Protein AF-A0A838SKT9-F1 (afdb_monomer_lite)

Radius of gyration: 14.14 Å; chains: 1; bounding box: 31×26×41 Å

Foldseek 3Di:
DDDPVQAVVLVLDDDPVLLVCLLVLAADEEAGRVVVVPFPDPASYAYDDDPVSVVVVVVSCVVCVPRSSVVSNVRSCPPPDCVVVVVVVCVVVVD

pLDDT: mean 95.66, std 5.03, range [64.88, 98.81]

Secondary structure (DSSP, 8-state):
---HHHHTTT-----HHHHHHHHTT--EEEE-SSGGGTS--SSSEEEESSHHHHHHHHHHHHHTHHHHHHHHHHHHHHHT-HHHHHHHHHHHHT-

Sequence (95 aa):
MARDQYVRPRTGWFSDRSACYLAAGRPVITQETGFSDHLATGTGLFGWATKEDVLDAVDEVASDYAKHARGARDVAEEYFAADKVVRSLMDRAGL

Structure (mmCIF, N/CA/C/O backbone):
data_AF-A0A838SKT9-F1
#
_entry.id   AF-A0A838SKT9-F1
#
loop_
_atom_site.group_PDB
_atom_site.id
_atom_site.type_symbol
_atom_site.label_atom_id
_atom_site.label_alt_id
_atom_site.label_comp_id
_atom_site.label_asym_id
_atom_site.label_entity_id
_atom_site.label_seq_id
_atom_site.pdbx_PDB_ins_code
_atom_site.Cartn_x
_atom_site.Cartn_y
_atom_site.Cartn_z
_atom_site.occupancy
_atom_site.B_iso_or_equiv
_atom_site.auth_seq_id
_atom_site.auth_comp_id
_atom_site.auth_asym_id
_atom_site.auth_atom_id
_atom_site.pdbx_PDB_model_num
ATOM 1 N N . MET A 1 1 ? 9.929 1.747 10.251 1.00 64.88 1 MET A N 1
ATOM 2 C CA . MET A 1 1 ? 10.208 3.131 9.823 1.00 64.88 1 MET A CA 1
ATOM 3 C C . MET A 1 1 ? 11.167 3.098 8.657 1.00 64.88 1 MET A C 1
ATOM 5 O O . MET A 1 1 ? 12.099 2.294 8.675 1.00 64.88 1 MET A O 1
ATOM 9 N N . ALA A 1 2 ? 10.899 3.915 7.643 1.00 79.12 2 ALA A N 1
ATOM 10 C CA . ALA A 1 2 ? 11.833 4.114 6.546 1.00 79.12 2 ALA A CA 1
ATOM 11 C C . ALA A 1 2 ? 13.005 4.979 7.040 1.00 79.12 2 ALA A C 1
ATOM 13 O O . ALA A 1 2 ? 12.886 5.707 8.025 1.00 79.12 2 ALA A O 1
ATOM 14 N N . ARG A 1 3 ? 14.164 4.876 6.386 1.00 81.12 3 ARG A N 1
ATOM 15 C CA . ARG A 1 3 ? 15.296 5.761 6.693 1.00 81.12 3 ARG A CA 1
ATOM 16 C C . ARG A 1 3 ? 14.986 7.183 6.217 1.00 81.12 3 ARG A C 1
ATOM 18 O O . ARG A 1 3 ? 14.340 7.350 5.188 1.00 81.12 3 ARG A O 1
ATOM 25 N N . ASP A 1 4 ? 15.504 8.190 6.920 1.00 82.69 4 ASP A N 1
ATOM 26 C CA . ASP A 1 4 ? 15.298 9.617 6.597 1.00 82.69 4 ASP A CA 1
ATOM 27 C C . ASP A 1 4 ? 15.678 9.953 5.142 1.00 82.69 4 ASP A C 1
ATOM 29 O O . ASP A 1 4 ? 14.980 10.714 4.475 1.00 82.69 4 ASP A O 1
ATOM 33 N N . GLN A 1 5 ? 16.696 9.261 4.611 1.00 87.62 5 GLN A N 1
ATOM 34 C CA . GLN A 1 5 ? 17.133 9.331 3.211 1.00 87.62 5 GLN A CA 1
ATOM 35 C C . GLN A 1 5 ? 16.058 8.955 2.177 1.00 87.62 5 GLN A C 1
ATOM 37 O O . GLN A 1 5 ? 16.261 9.191 0.995 1.00 87.62 5 GLN A O 1
ATOM 42 N N . TYR A 1 6 ? 14.953 8.332 2.587 1.00 86.94 6 TYR A N 1
ATOM 43 C CA . TYR A 1 6 ? 13.823 8.004 1.716 1.00 86.94 6 TYR A CA 1
ATOM 44 C C . TYR A 1 6 ? 12.617 8.903 1.974 1.00 86.94 6 TYR A C 1
ATOM 46 O O . TYR A 1 6 ? 11.877 9.210 1.041 1.00 86.94 6 TYR A O 1
ATOM 54 N N . VAL A 1 7 ? 12.437 9.313 3.235 1.00 84.19 7 VAL A N 1
ATOM 55 C CA . VAL A 1 7 ? 11.286 10.088 3.714 1.00 84.19 7 VAL A CA 1
ATOM 56 C C . VAL A 1 7 ? 11.384 11.537 3.249 1.00 84.19 7 VAL A C 1
ATOM 58 O O . VAL A 1 7 ? 10.504 12.005 2.534 1.00 84.19 7 VAL A O 1
ATOM 61 N N . ARG A 1 8 ? 12.474 12.244 3.588 1.00 85.62 8 ARG A N 1
ATOM 62 C CA . ARG A 1 8 ? 12.647 13.658 3.210 1.00 85.62 8 ARG A CA 1
ATOM 63 C C . ARG A 1 8 ? 12.648 13.890 1.696 1.00 85.62 8 ARG A C 1
ATOM 65 O O . ARG A 1 8 ? 11.936 14.789 1.258 1.00 85.62 8 ARG A O 1
ATOM 72 N N . PRO A 1 9 ? 13.402 13.120 0.886 1.00 91.25 9 PRO A N 1
ATOM 73 C CA . PRO A 1 9 ? 13.407 13.312 -0.563 1.00 91.25 9 PRO A CA 1
ATOM 74 C C . PRO A 1 9 ? 12.224 12.657 -1.285 1.00 91.25 9 PRO A C 1
ATOM 76 O O . PRO A 1 9 ? 12.167 12.745 -2.505 1.00 91.25 9 PRO A O 1
ATOM 79 N N . ARG A 1 10 ? 11.307 11.988 -0.571 1.00 92.81 10 ARG A N 1
ATOM 80 C CA . ARG A 1 10 ? 10.133 11.320 -1.152 1.00 92.81 10 ARG A CA 1
ATOM 81 C C . ARG A 1 10 ? 10.459 10.391 -2.336 1.00 92.81 10 ARG A C 1
ATOM 83 O O . ARG A 1 10 ? 9.844 10.446 -3.392 1.00 92.81 10 ARG A O 1
ATOM 90 N N . THR A 1 11 ? 11.440 9.512 -2.149 1.00 90.88 11 THR A N 1
ATOM 91 C CA . THR A 1 11 ? 11.968 8.610 -3.203 1.00 90.88 11 THR A CA 1
ATOM 92 C C . THR A 1 11 ? 11.003 7.537 -3.729 1.00 90.88 11 THR A C 1
ATOM 94 O O . THR A 1 11 ? 11.382 6.761 -4.600 1.00 90.88 11 THR A O 1
ATOM 97 N N . GLY A 1 12 ? 9.809 7.410 -3.159 1.00 92.94 12 GLY A N 1
ATOM 98 C CA . GLY A 1 12 ? 8.877 6.317 -3.428 1.00 92.94 12 GLY A CA 1
ATOM 99 C C . GLY A 1 12 ? 9.313 4.971 -2.849 1.00 92.94 12 GLY A C 1
ATOM 100 O O . GLY A 1 12 ? 8.748 3.942 -3.211 1.00 92.94 12 GLY A O 1
ATOM 101 N N . TRP A 1 13 ? 10.327 4.940 -1.972 1.00 93.31 13 TRP A N 1
ATOM 102 C CA . TRP A 1 13 ? 10.862 3.687 -1.437 1.00 93.31 13 TRP A CA 1
ATOM 103 C C . TRP A 1 13 ? 9.769 2.849 -0.770 1.00 93.31 13 TRP A C 1
ATOM 105 O O . TRP A 1 13 ? 9.107 3.309 0.164 1.00 93.31 13 TRP A O 1
ATOM 115 N N . PHE A 1 14 ? 9.654 1.595 -1.198 1.00 93.50 14 PHE A N 1
ATOM 116 C CA . PHE A 1 14 ? 8.689 0.633 -0.688 1.00 93.50 14 PHE A CA 1
ATOM 117 C C . PHE A 1 14 ? 9.383 -0.692 -0.371 1.00 93.50 14 PHE A C 1
ATOM 119 O O . PHE A 1 14 ? 10.274 -1.130 -1.099 1.00 93.50 14 PHE A O 1
ATOM 126 N N . SER A 1 15 ? 9.019 -1.321 0.747 1.00 93.62 15 SER A N 1
ATOM 127 C CA . SER A 1 15 ? 9.726 -2.511 1.227 1.00 93.62 15 SER A CA 1
ATOM 128 C C . SER A 1 15 ? 9.131 -3.804 0.672 1.00 93.62 15 SER A C 1
ATOM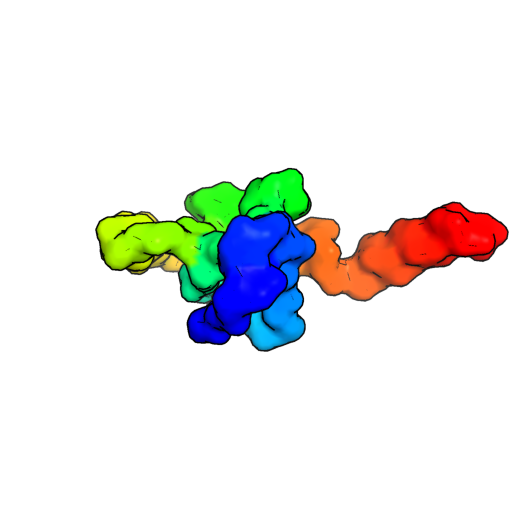 130 O O . SER A 1 15 ? 7.911 -3.949 0.613 1.00 93.62 15 SER A O 1
ATOM 132 N N . ASP A 1 16 ? 9.988 -4.783 0.381 1.00 94.06 16 ASP A N 1
ATOM 133 C CA . ASP A 1 16 ? 9.568 -6.136 -0.010 1.00 94.06 16 ASP A CA 1
ATOM 134 C C . ASP A 1 16 ? 8.654 -6.791 1.044 1.00 94.06 16 ASP A C 1
ATOM 136 O O . ASP A 1 16 ? 7.640 -7.403 0.722 1.00 94.06 16 ASP A O 1
ATOM 140 N N . ARG A 1 17 ? 8.924 -6.552 2.337 1.00 96.06 17 ARG A N 1
ATOM 141 C CA . ARG A 1 17 ? 8.056 -7.019 3.430 1.00 96.06 17 ARG A CA 1
ATOM 142 C C . ARG A 1 17 ? 6.640 -6.447 3.326 1.00 96.06 17 ARG A C 1
ATOM 144 O O . ARG A 1 17 ? 5.679 -7.163 3.594 1.00 96.06 17 ARG A O 1
ATOM 151 N N . SER A 1 18 ? 6.514 -5.167 2.978 1.00 97.00 18 SER A N 1
ATOM 152 C CA . SER A 1 18 ? 5.212 -4.527 2.781 1.00 97.00 18 SER A CA 1
ATOM 153 C C . SER A 1 18 ? 4.473 -5.186 1.617 1.00 97.00 18 SER A C 1
ATOM 155 O O . SER A 1 18 ? 3.318 -5.560 1.783 1.00 97.00 18 SER A O 1
ATOM 157 N N . ALA A 1 19 ? 5.153 -5.412 0.488 1.00 96.94 19 ALA A N 1
ATOM 158 C CA . ALA A 1 19 ? 4.577 -6.109 -0.662 1.00 96.94 19 ALA A CA 1
ATOM 159 C C . ALA A 1 19 ? 4.132 -7.543 -0.310 1.00 96.94 19 ALA A C 1
ATOM 161 O O . ALA A 1 19 ? 3.013 -7.937 -0.629 1.00 96.94 19 ALA A O 1
ATOM 162 N N . CYS A 1 20 ? 4.946 -8.295 0.437 1.00 97.88 20 CYS A N 1
ATOM 163 C CA . CYS A 1 20 ? 4.596 -9.638 0.906 1.00 97.88 20 CYS A CA 1
ATOM 164 C C . CYS A 1 20 ? 3.355 -9.651 1.814 1.00 97.88 20 CYS A C 1
ATOM 166 O O . CYS A 1 20 ? 2.524 -10.552 1.714 1.00 97.88 20 CYS A O 1
ATOM 168 N N . TYR A 1 21 ? 3.206 -8.667 2.706 1.00 98.31 21 TYR A N 1
ATOM 169 C CA . TYR A 1 21 ? 2.008 -8.572 3.544 1.00 98.31 21 TYR A CA 1
ATOM 170 C C . TYR A 1 21 ? 0.762 -8.211 2.744 1.00 98.31 21 TYR A C 1
ATOM 172 O O . TYR A 1 21 ? -0.275 -8.841 2.956 1.00 98.31 21 TYR A O 1
ATOM 180 N N . LEU A 1 22 ? 0.880 -7.285 1.794 1.00 98.56 22 LEU A N 1
ATOM 181 C CA . LEU A 1 22 ? -0.202 -6.962 0.870 1.00 98.56 22 LEU A CA 1
ATOM 182 C C . LEU A 1 22 ? -0.652 -8.210 0.093 1.00 98.56 22 LEU A C 1
ATOM 184 O O . LEU A 1 22 ? -1.836 -8.539 0.093 1.00 98.56 22 LEU A O 1
ATOM 188 N N . ALA A 1 23 ? 0.292 -8.988 -0.448 1.00 98.19 23 ALA A N 1
ATOM 189 C CA . ALA A 1 23 ? 0.003 -10.237 -1.160 1.00 98.19 23 ALA A CA 1
ATOM 190 C C . ALA A 1 23 ? -0.677 -11.297 -0.273 1.00 98.19 23 ALA A C 1
ATOM 192 O O . ALA A 1 23 ? -1.509 -12.074 -0.740 1.00 98.19 23 ALA A O 1
ATOM 193 N N . ALA A 1 24 ? -0.372 -11.304 1.027 1.00 98.38 24 ALA A N 1
ATOM 194 C CA . ALA A 1 24 ? -1.042 -12.146 2.016 1.00 98.38 24 ALA A CA 1
ATOM 195 C C . ALA A 1 24 ? -2.428 -11.614 2.446 1.00 98.38 24 ALA A C 1
ATOM 197 O O . ALA A 1 24 ? -3.024 -12.163 3.373 1.00 98.38 24 ALA A O 1
ATOM 198 N N . GLY A 1 25 ? -2.935 -10.546 1.818 1.00 98.38 25 GLY A N 1
ATOM 199 C CA . GLY A 1 25 ? -4.204 -9.904 2.164 1.00 98.38 25 GLY A CA 1
ATOM 200 C C . GLY A 1 25 ? -4.166 -9.178 3.508 1.00 98.38 25 GLY A C 1
ATOM 201 O O . GLY A 1 25 ? -5.196 -9.026 4.159 1.00 98.38 25 GLY A O 1
ATOM 202 N N . ARG A 1 26 ? -2.981 -8.770 3.976 1.00 98.56 26 ARG A N 1
ATOM 203 C CA . ARG A 1 26 ? -2.820 -8.054 5.245 1.00 98.56 26 ARG A CA 1
ATOM 204 C C . ARG A 1 26 ? -2.666 -6.559 4.964 1.00 98.56 26 ARG A C 1
ATOM 206 O O . ARG A 1 26 ? -1.686 -6.189 4.316 1.00 98.56 26 ARG A O 1
ATOM 213 N N . PRO A 1 27 ? -3.570 -5.702 5.475 1.00 98.62 27 PRO A N 1
ATOM 214 C CA . PRO A 1 27 ? -3.439 -4.261 5.320 1.00 98.62 27 PRO A CA 1
ATOM 215 C C . PRO A 1 27 ? -2.104 -3.742 5.863 1.00 98.62 27 PRO A C 1
ATOM 217 O O . PRO A 1 27 ? -1.629 -4.205 6.905 1.00 98.62 27 PRO A O 1
ATOM 220 N N . VAL A 1 28 ? -1.504 -2.778 5.167 1.00 98.50 28 VAL A N 1
ATOM 221 C CA . VAL A 1 28 ? -0.214 -2.182 5.532 1.00 98.50 28 VAL A CA 1
ATOM 222 C C . VAL A 1 28 ? -0.380 -0.692 5.799 1.00 98.50 28 VAL A C 1
ATOM 224 O O . VAL A 1 28 ? -0.859 0.054 4.953 1.00 98.50 28 VAL A O 1
ATOM 227 N N . ILE A 1 29 ? 0.093 -0.260 6.966 1.00 98.12 29 ILE A N 1
ATOM 228 C CA . ILE A 1 29 ? 0.222 1.148 7.347 1.00 98.12 29 ILE A CA 1
ATOM 229 C C . ILE A 1 29 ? 1.720 1.424 7.471 1.00 98.12 29 ILE A C 1
ATOM 231 O O . ILE A 1 29 ? 2.400 0.851 8.327 1.00 98.12 29 ILE A O 1
ATOM 235 N N . THR A 1 30 ? 2.277 2.240 6.578 1.00 96.94 30 THR A N 1
ATOM 236 C CA . THR A 1 30 ? 3.725 2.474 6.505 1.00 96.94 30 THR A CA 1
ATOM 237 C C . THR A 1 30 ? 4.048 3.942 6.289 1.00 96.94 30 THR A C 1
ATOM 239 O O . THR A 1 30 ? 3.237 4.707 5.784 1.00 96.94 30 THR A O 1
ATOM 242 N N . GLN A 1 31 ? 5.247 4.338 6.711 1.00 96.12 31 GLN A N 1
ATOM 243 C CA . GLN A 1 31 ? 5.684 5.724 6.636 1.00 96.12 31 GLN A CA 1
ATOM 244 C C . GLN A 1 31 ? 5.686 6.196 5.189 1.00 96.12 31 GLN A C 1
ATOM 246 O O . GLN A 1 31 ? 6.221 5.495 4.329 1.00 96.12 31 GLN A O 1
ATOM 251 N N . GLU A 1 32 ? 5.120 7.373 4.953 1.00 95.56 32 GLU A N 1
ATOM 252 C CA . GLU A 1 32 ? 5.075 7.992 3.641 1.00 95.56 32 GLU A CA 1
ATOM 253 C C . GLU A 1 32 ? 6.490 8.338 3.164 1.00 95.56 32 GLU A C 1
ATOM 255 O O . GLU A 1 32 ? 7.291 8.958 3.869 1.00 95.56 32 GLU A O 1
ATOM 260 N N . THR A 1 33 ? 6.793 7.911 1.946 1.00 95.94 33 THR A N 1
A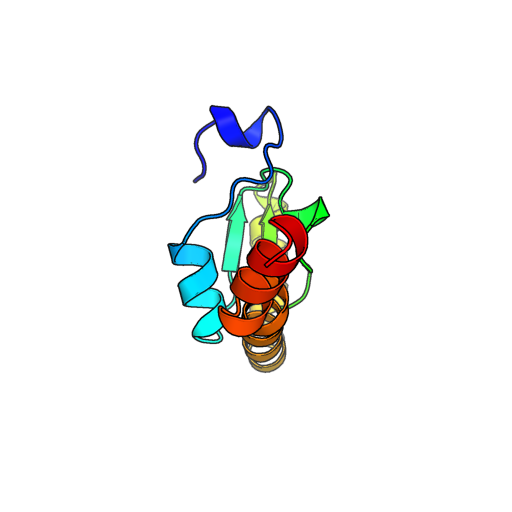TOM 261 C CA . THR A 1 33 ? 8.080 8.111 1.271 1.00 95.94 33 THR A CA 1
ATOM 262 C C . THR A 1 33 ? 7.890 8.599 -0.160 1.00 95.94 33 THR A C 1
ATOM 264 O O . THR A 1 33 ? 8.860 8.600 -0.899 1.00 95.94 33 THR A O 1
ATOM 267 N N . GLY A 1 34 ? 6.688 8.997 -0.575 1.00 95.50 34 GLY A N 1
ATOM 268 C CA . GLY A 1 34 ? 6.310 9.265 -1.966 1.00 95.50 34 GLY A CA 1
ATOM 269 C C . GLY A 1 34 ? 5.736 8.052 -2.703 1.00 95.50 34 GLY A C 1
ATOM 270 O O . GLY A 1 34 ? 5.522 8.119 -3.906 1.00 95.50 34 GLY A O 1
ATOM 271 N N . PHE A 1 35 ? 5.502 6.920 -2.029 1.00 96.19 35 PHE A N 1
ATOM 272 C CA . PHE A 1 35 ? 4.998 5.718 -2.708 1.00 96.19 35 PHE A CA 1
ATOM 273 C C . PHE A 1 35 ? 3.527 5.865 -3.120 1.00 96.19 35 PHE A C 1
ATOM 275 O O . PHE A 1 35 ? 3.088 5.218 -4.070 1.00 96.19 35 PHE A O 1
ATOM 282 N N . SER A 1 36 ? 2.767 6.711 -2.419 1.00 96.19 36 SER A N 1
ATOM 283 C CA . SER A 1 36 ? 1.356 6.988 -2.709 1.00 96.19 36 SER A CA 1
ATOM 284 C C . SER A 1 36 ? 1.137 7.692 -4.049 1.00 96.19 36 SER A C 1
ATOM 286 O O . SER A 1 36 ? 0.039 7.629 -4.591 1.00 96.19 36 SER A O 1
ATOM 288 N N . ASP A 1 37 ? 2.188 8.278 -4.629 1.00 95.81 37 ASP A N 1
ATOM 289 C CA . ASP A 1 37 ? 2.156 8.878 -5.967 1.00 95.81 37 ASP A CA 1
ATOM 290 C C . ASP A 1 37 ? 2.133 7.804 -7.084 1.00 95.81 37 ASP A C 1
ATOM 292 O O . ASP A 1 37 ? 1.858 8.107 -8.247 1.00 95.81 37 ASP A O 1
ATOM 296 N N . HIS A 1 38 ? 2.414 6.538 -6.745 1.00 94.94 38 HIS A N 1
ATOM 297 C CA . HIS A 1 38 ? 2.524 5.421 -7.693 1.00 94.94 38 HIS A CA 1
ATOM 298 C C . HIS A 1 38 ? 1.644 4.213 -7.352 1.00 94.94 38 HIS A C 1
ATOM 300 O O . HIS A 1 38 ? 1.289 3.450 -8.249 1.00 94.94 38 HIS A O 1
ATOM 306 N N . LEU A 1 39 ? 1.315 4.017 -6.074 1.00 96.56 39 LEU A N 1
ATOM 307 C CA . LEU A 1 39 ? 0.520 2.893 -5.585 1.00 96.56 39 LEU A CA 1
ATOM 308 C C . LEU A 1 39 ? -0.862 3.370 -5.146 1.00 96.56 39 LEU A C 1
ATOM 310 O O . LEU A 1 39 ? -0.989 4.418 -4.514 1.00 96.56 39 LEU A O 1
ATOM 314 N N . ALA A 1 40 ? -1.892 2.562 -5.400 1.00 97.19 40 ALA A N 1
ATOM 315 C CA . ALA A 1 40 ? -3.215 2.827 -4.852 1.00 97.19 40 ALA A CA 1
ATOM 316 C C . ALA A 1 40 ? -3.183 2.767 -3.313 1.00 97.19 40 ALA A C 1
ATOM 318 O O . ALA A 1 40 ? -2.697 1.803 -2.716 1.00 97.19 40 ALA A O 1
ATOM 319 N N . THR A 1 41 ? -3.707 3.812 -2.671 1.00 97.38 41 THR A N 1
ATOM 320 C CA . THR A 1 41 ? -3.794 3.939 -1.210 1.00 97.38 41 THR A CA 1
ATOM 321 C C . THR A 1 41 ? -5.234 4.191 -0.763 1.00 97.38 41 THR A C 1
ATOM 323 O O . THR A 1 41 ? -6.137 4.359 -1.581 1.00 97.38 41 THR A O 1
ATOM 326 N N . GLY A 1 42 ? -5.480 4.148 0.547 1.00 96.94 42 GLY A N 1
ATOM 327 C CA . GLY A 1 42 ? -6.800 4.381 1.144 1.00 96.94 42 GLY A CA 1
ATOM 328 C C . GLY A 1 42 ? -7.666 3.125 1.253 1.00 96.94 42 GLY A C 1
ATOM 329 O O . GLY A 1 42 ? -8.650 3.115 1.983 1.00 96.94 42 GLY A O 1
ATOM 330 N N . THR A 1 43 ? -7.303 2.025 0.584 1.00 98.12 43 THR A N 1
ATOM 331 C CA . THR A 1 43 ? -7.911 0.708 0.826 1.00 98.12 43 THR A CA 1
ATOM 332 C C . THR A 1 43 ? -6.843 -0.381 0.878 1.00 98.12 43 THR A C 1
ATOM 334 O O . THR A 1 43 ? -6.372 -0.855 -0.146 1.00 98.12 43 THR A O 1
ATOM 337 N N . GLY A 1 44 ? -6.451 -0.788 2.090 1.00 98.00 44 GLY A N 1
ATOM 338 C CA . GLY A 1 44 ? -5.503 -1.891 2.307 1.00 98.00 44 GLY A CA 1
ATOM 339 C C . GLY A 1 44 ? -4.034 -1.459 2.339 1.00 98.00 44 GLY A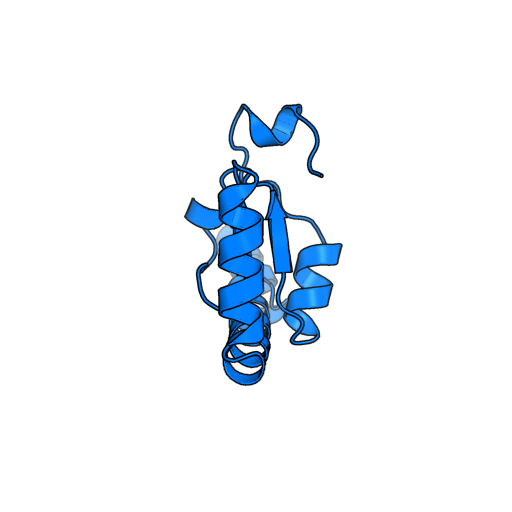 C 1
ATOM 340 O O . GLY A 1 44 ? -3.214 -2.140 2.948 1.00 98.00 44 GLY A O 1
ATOM 341 N N . LEU A 1 45 ? -3.710 -0.288 1.789 1.00 98.62 45 LEU A N 1
ATOM 342 C CA . LEU A 1 45 ? -2.415 0.373 1.934 1.00 98.62 45 LEU A CA 1
ATOM 343 C C . LEU A 1 45 ? -2.611 1.832 2.365 1.00 98.62 45 LEU A C 1
ATOM 345 O O . LEU A 1 45 ? -3.362 2.571 1.729 1.00 98.62 45 LEU A O 1
ATOM 349 N N . PHE A 1 46 ? -1.909 2.248 3.417 1.00 98.38 46 PHE A N 1
ATOM 350 C CA . PHE A 1 46 ? -1.974 3.601 3.967 1.00 98.38 46 PHE A CA 1
ATOM 351 C C . PHE A 1 46 ? -0.572 4.159 4.219 1.00 98.38 46 PHE A C 1
ATOM 353 O O . PHE A 1 46 ? 0.289 3.485 4.799 1.00 98.38 46 PHE A O 1
ATOM 360 N N . GLY A 1 47 ? -0.359 5.395 3.772 1.00 97.19 47 GLY A N 1
ATOM 361 C CA . GLY A 1 47 ? 0.813 6.206 4.086 1.00 97.19 47 GLY A CA 1
ATOM 362 C C . GLY A 1 47 ? 0.558 7.077 5.310 1.00 97.19 47 GLY A C 1
ATOM 363 O O . GLY A 1 47 ? -0.554 7.561 5.487 1.00 97.19 47 GLY A O 1
ATOM 364 N N . TRP A 1 48 ? 1.578 7.290 6.142 1.00 97.19 48 TRP A N 1
ATOM 365 C CA . TRP A 1 48 ? 1.507 8.245 7.253 1.00 97.19 48 TRP A CA 1
ATOM 366 C C . TRP A 1 48 ? 2.708 9.190 7.280 1.00 97.19 48 TRP A C 1
ATOM 368 O O . TRP A 1 48 ? 3.849 8.784 7.038 1.00 97.19 48 TRP A O 1
ATOM 378 N N . ALA A 1 49 ? 2.452 10.447 7.627 1.00 94.88 49 ALA A N 1
ATOM 379 C CA . ALA A 1 49 ? 3.446 11.476 7.917 1.00 94.88 49 ALA A CA 1
ATOM 380 C C . ALA A 1 49 ? 3.341 11.973 9.369 1.00 94.88 49 ALA A C 1
ATOM 382 O O . ALA A 1 49 ? 4.342 12.402 9.950 1.00 94.88 49 ALA A O 1
ATOM 383 N N . THR A 1 50 ? 2.153 11.877 9.962 1.00 96.06 50 THR A N 1
ATOM 384 C CA . THR A 1 50 ? 1.850 12.279 11.337 1.00 96.06 50 THR A CA 1
ATOM 385 C C . THR A 1 50 ? 1.443 11.077 12.191 1.00 96.06 50 THR A C 1
ATOM 387 O O . THR A 1 50 ? 1.361 9.946 11.708 1.00 96.06 50 THR A O 1
ATOM 390 N N . LYS A 1 51 ? 1.246 11.294 13.496 1.00 95.31 51 LYS A N 1
ATOM 391 C CA . LYS A 1 51 ? 0.730 10.237 14.380 1.00 95.31 51 LYS A CA 1
ATOM 392 C C . LYS A 1 51 ? -0.769 10.052 14.181 1.00 95.31 51 LYS A C 1
ATOM 394 O O . LYS A 1 51 ? -1.253 8.931 14.282 1.00 95.31 51 LYS A O 1
ATOM 399 N N . GLU A 1 52 ? -1.464 11.143 13.902 1.00 97.81 52 GLU A N 1
ATOM 400 C CA . GLU A 1 52 ? -2.893 11.209 13.637 1.00 97.81 52 GLU A CA 1
ATOM 401 C C . GLU A 1 52 ? -3.242 10.332 12.427 1.00 97.81 52 GLU A C 1
ATOM 403 O O . GLU A 1 52 ? -4.100 9.467 12.549 1.00 97.81 52 GLU A O 1
ATOM 408 N N . ASP A 1 53 ? -2.453 10.403 11.347 1.00 97.75 53 ASP A N 1
ATOM 409 C CA . ASP A 1 53 ? -2.624 9.540 10.166 1.00 97.75 53 ASP A CA 1
ATOM 410 C C . ASP A 1 53 ? -2.598 8.040 10.518 1.00 97.75 53 ASP A C 1
ATOM 412 O O . ASP A 1 53 ? -3.284 7.227 9.901 1.00 97.75 53 ASP A O 1
ATOM 416 N N . VAL A 1 54 ? -1.776 7.645 11.501 1.00 97.44 54 VAL A N 1
ATOM 417 C CA . VAL A 1 54 ? -1.685 6.244 11.939 1.00 97.44 54 VAL A CA 1
ATOM 418 C C . VAL A 1 54 ? -2.950 5.833 12.679 1.00 97.44 54 VAL A C 1
ATOM 420 O O . VAL A 1 54 ? -3.421 4.718 12.471 1.00 97.44 54 VAL A O 1
ATOM 423 N N . LEU A 1 55 ? -3.480 6.702 13.543 1.00 98.12 55 LEU A N 1
ATOM 424 C CA . LEU A 1 55 ? -4.710 6.431 14.286 1.00 98.12 55 LEU A CA 1
ATOM 425 C C . LEU A 1 55 ? -5.893 6.305 13.323 1.00 98.12 55 LEU A C 1
ATOM 427 O O . LEU A 1 55 ? -6.574 5.284 13.342 1.00 98.12 55 LEU A O 1
ATOM 431 N N . ASP A 1 56 ? -6.037 7.262 12.407 1.00 98.31 56 ASP A N 1
ATOM 432 C CA . ASP A 1 56 ? -7.100 7.262 11.401 1.00 98.31 56 ASP A CA 1
ATOM 433 C C . ASP A 1 56 ? -7.033 6.012 10.509 1.00 98.31 56 ASP A C 1
ATOM 435 O O . ASP A 1 56 ? -8.044 5.357 10.254 1.00 98.31 56 ASP A O 1
ATOM 439 N N . ALA A 1 57 ? -5.830 5.621 10.072 1.00 98.25 57 ALA A N 1
ATOM 440 C CA . ALA A 1 57 ? -5.647 4.419 9.263 1.00 98.25 57 ALA A CA 1
ATOM 441 C C . ALA A 1 57 ? -5.949 3.126 10.040 1.00 98.25 57 ALA A C 1
ATOM 443 O O . ALA A 1 57 ? -6.467 2.169 9.461 1.00 98.25 57 ALA A O 1
ATOM 444 N N . VAL A 1 58 ? -5.623 3.068 11.336 1.00 98.38 58 VAL A N 1
ATOM 445 C CA . VAL A 1 58 ? -5.966 1.920 12.189 1.00 98.38 58 VAL A CA 1
ATOM 446 C C . VAL A 1 58 ? -7.480 1.811 12.351 1.00 98.38 58 VAL A C 1
ATOM 448 O O . VAL A 1 58 ? -8.011 0.710 12.198 1.00 98.38 58 VAL A O 1
ATOM 451 N N . ASP A 1 59 ? -8.163 2.926 12.604 1.00 98.44 59 ASP A N 1
ATOM 452 C CA . ASP A 1 59 ? -9.616 2.960 12.780 1.00 98.44 59 ASP A CA 1
ATOM 453 C C . ASP A 1 59 ? -10.354 2.590 11.483 1.00 98.44 59 ASP A C 1
ATOM 455 O O . ASP A 1 59 ? -11.251 1.745 11.511 1.00 98.44 59 ASP A O 1
ATOM 459 N N . GLU A 1 60 ? -9.929 3.118 10.328 1.00 98.50 60 GLU A N 1
ATOM 460 C CA . GLU A 1 60 ? -10.487 2.749 9.016 1.00 98.50 60 GLU A CA 1
ATOM 461 C C . GLU A 1 60 ? -10.307 1.244 8.750 1.00 98.50 60 GLU A C 1
ATOM 463 O O . GLU A 1 60 ? -11.277 0.543 8.453 1.00 98.50 60 GLU A O 1
ATOM 468 N N . VAL A 1 61 ? -9.096 0.705 8.959 1.00 98.44 61 VAL A N 1
ATOM 469 C CA . VAL A 1 61 ? -8.825 -0.734 8.793 1.00 98.44 61 VAL A CA 1
ATOM 470 C C . VAL A 1 61 ? -9.663 -1.588 9.744 1.00 98.44 61 VAL A C 1
ATOM 472 O O . VAL A 1 61 ? -10.125 -2.659 9.348 1.00 98.44 61 VAL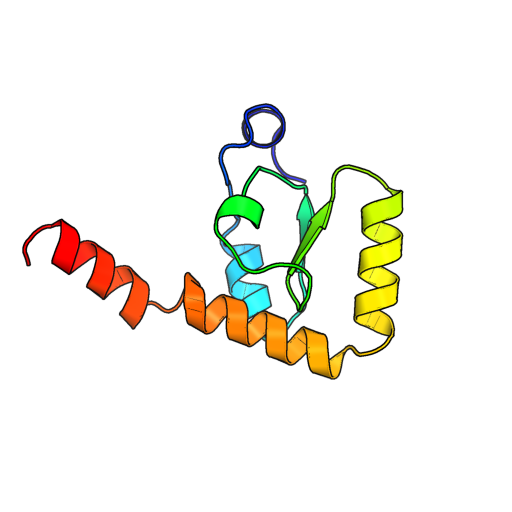 A O 1
ATOM 475 N N . ALA A 1 62 ? -9.855 -1.147 10.986 1.00 98.31 62 ALA A N 1
ATOM 476 C CA . ALA A 1 62 ? -10.655 -1.868 11.968 1.00 98.31 62 ALA A CA 1
ATOM 477 C C . ALA A 1 62 ? -12.157 -1.834 11.642 1.00 98.31 62 ALA A C 1
ATOM 479 O O . ALA A 1 62 ? -12.853 -2.812 11.922 1.00 98.31 62 ALA A O 1
ATOM 480 N N . SER A 1 63 ? -12.648 -0.751 11.029 1.00 98.50 63 SER A N 1
ATOM 481 C CA . SER A 1 63 ? -14.066 -0.579 10.689 1.00 98.50 63 SER A CA 1
ATOM 482 C C . SER A 1 63 ? -14.567 -1.581 9.638 1.00 98.50 63 SER A C 1
ATOM 484 O O . SER A 1 63 ? -15.694 -2.067 9.743 1.00 98.50 63 SER A O 1
ATOM 486 N N . ASP A 1 64 ? -13.723 -1.949 8.664 1.00 98.38 64 ASP A N 1
ATOM 487 C CA . ASP A 1 64 ? -14.013 -2.976 7.656 1.00 98.38 64 ASP A CA 1
ATOM 488 C C . ASP A 1 64 ? -12.738 -3.718 7.225 1.00 98.38 64 ASP A C 1
ATOM 490 O O . ASP A 1 64 ? -12.217 -3.588 6.110 1.00 98.38 64 ASP A O 1
ATOM 494 N N . TYR A 1 65 ? -12.226 -4.557 8.125 1.00 98.50 65 TYR A N 1
ATOM 495 C CA . TYR A 1 65 ? -11.013 -5.330 7.862 1.00 98.50 65 TYR A CA 1
ATOM 496 C C . TYR A 1 65 ? -11.121 -6.194 6.600 1.00 98.50 65 TYR A C 1
ATOM 498 O O . TYR A 1 65 ? -10.138 -6.371 5.884 1.00 98.50 65 TYR A O 1
ATOM 506 N N . ALA A 1 66 ? -12.308 -6.723 6.291 1.00 98.62 66 ALA A N 1
ATOM 507 C CA . ALA A 1 66 ? -12.503 -7.587 5.134 1.00 98.62 66 ALA A CA 1
ATOM 508 C C . ALA A 1 66 ? -12.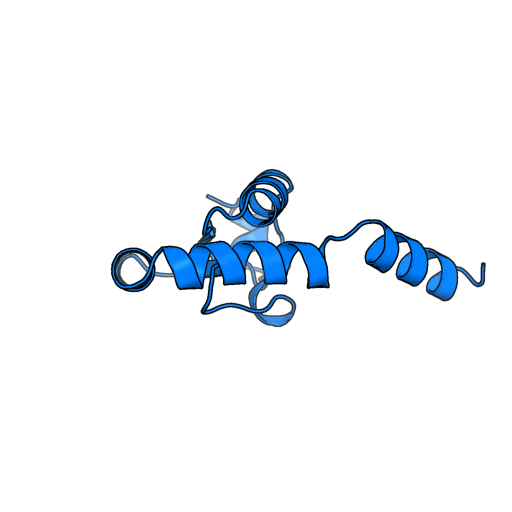323 -6.817 3.814 1.00 98.62 66 ALA A C 1
ATOM 510 O O . ALA A 1 66 ? -11.682 -7.327 2.892 1.00 98.62 66 ALA A O 1
ATOM 511 N N . LYS A 1 67 ? -12.850 -5.589 3.720 1.00 98.62 67 LYS A N 1
ATOM 512 C CA . LYS A 1 67 ? -12.595 -4.670 2.598 1.00 98.62 67 LYS A CA 1
ATOM 513 C C . LYS A 1 67 ? -11.112 -4.361 2.472 1.00 98.62 67 LYS A C 1
ATOM 515 O O . LYS A 1 67 ? -10.568 -4.475 1.376 1.00 98.62 67 LYS A O 1
ATOM 520 N N . HIS A 1 68 ? -10.446 -4.029 3.572 1.00 98.75 68 HIS A N 1
ATOM 521 C CA . HIS A 1 68 ? -9.030 -3.676 3.528 1.00 98.75 68 HIS A CA 1
ATOM 522 C C . HIS A 1 68 ? -8.120 -4.868 3.236 1.00 98.75 68 HIS A C 1
ATOM 524 O O . HIS A 1 68 ? -7.111 -4.696 2.561 1.00 98.75 68 HIS A O 1
ATOM 530 N N . ALA A 1 69 ? -8.480 -6.074 3.670 1.00 98.81 69 ALA A N 1
ATOM 531 C CA . ALA A 1 69 ? -7.763 -7.296 3.327 1.00 98.81 69 ALA A CA 1
ATOM 532 C C . ALA A 1 69 ? -7.844 -7.604 1.824 1.00 98.81 69 ALA A C 1
ATOM 534 O O . ALA A 1 69 ? -6.836 -7.962 1.213 1.00 98.81 69 ALA A O 1
ATOM 535 N N . ARG A 1 70 ? -9.024 -7.412 1.213 1.00 98.75 70 ARG A N 1
ATOM 536 C CA . ARG A 1 70 ? -9.190 -7.503 -0.247 1.00 98.75 70 ARG A CA 1
ATOM 537 C C . ARG A 1 70 ? -8.379 -6.429 -0.960 1.00 98.75 70 ARG A C 1
ATOM 539 O O . ARG A 1 70 ? -7.528 -6.776 -1.762 1.00 98.75 70 ARG A O 1
ATOM 546 N N . GLY A 1 71 ? -8.532 -5.163 -0.569 1.00 98.69 71 GLY A N 1
ATOM 547 C CA . GLY A 1 71 ? -7.776 -4.067 -1.181 1.00 98.69 71 GLY A CA 1
ATOM 548 C C . GLY A 1 71 ? -6.261 -4.226 -1.047 1.00 98.69 71 GLY A C 1
ATOM 549 O O . GLY A 1 71 ? -5.526 -3.911 -1.973 1.00 98.69 71 GLY A O 1
ATOM 550 N N . ALA A 1 72 ? -5.776 -4.792 0.061 1.00 98.75 72 ALA A N 1
ATOM 551 C CA . ALA A 1 72 ? -4.360 -5.107 0.221 1.00 98.75 72 ALA A CA 1
ATOM 552 C C . ALA A 1 72 ? -3.882 -6.105 -0.843 1.00 98.75 72 ALA A C 1
ATOM 554 O O . ALA A 1 72 ? -2.832 -5.908 -1.456 1.00 98.75 72 ALA A O 1
ATOM 555 N N . ARG A 1 73 ? -4.678 -7.147 -1.096 1.00 98.62 73 ARG A N 1
ATOM 556 C CA . ARG A 1 73 ? -4.388 -8.130 -2.137 1.00 98.62 73 ARG A CA 1
ATOM 557 C C . ARG A 1 73 ? -4.500 -7.530 -3.535 1.00 98.62 73 ARG A C 1
ATOM 559 O O . ARG A 1 73 ? -3.608 -7.766 -4.341 1.00 98.62 73 ARG A O 1
ATOM 566 N N . ASP A 1 74 ? -5.507 -6.698 -3.778 1.00 98.62 74 ASP A N 1
ATOM 567 C CA . ASP A 1 74 ? -5.694 -5.998 -5.052 1.00 98.62 74 ASP A CA 1
ATOM 568 C C . ASP A 1 74 ? -4.481 -5.108 -5.376 1.00 98.62 74 ASP A C 1
ATOM 570 O O . ASP A 1 74 ? -3.959 -5.148 -6.487 1.00 98.62 74 ASP A O 1
ATOM 574 N N . VAL A 1 75 ? -3.951 -4.369 -4.390 1.00 98.38 75 VAL A N 1
ATOM 575 C CA . VAL A 1 75 ? -2.715 -3.581 -4.556 1.00 98.38 75 VAL A CA 1
ATOM 576 C C . VAL A 1 75 ? -1.527 -4.487 -4.898 1.00 98.38 75 VAL A C 1
ATOM 578 O O . VAL A 1 75 ? -0.732 -4.159 -5.780 1.00 98.38 75 VAL A O 1
ATOM 581 N N . ALA A 1 76 ? -1.383 -5.636 -4.234 1.00 98.31 76 ALA A N 1
ATOM 582 C CA . ALA A 1 76 ? -0.295 -6.559 -4.546 1.00 98.31 76 ALA A CA 1
ATOM 583 C C . ALA A 1 76 ? -0.393 -7.143 -5.960 1.00 98.31 76 ALA A C 1
ATOM 585 O O . ALA A 1 76 ? 0.604 -7.180 -6.682 1.00 98.31 76 ALA A O 1
ATOM 586 N N . GLU A 1 77 ? -1.587 -7.573 -6.357 1.00 97.94 77 GLU A N 1
ATOM 587 C CA . GLU A 1 77 ? -1.852 -8.156 -7.670 1.00 97.94 77 GLU A CA 1
ATOM 588 C C . GLU A 1 77 ? -1.749 -7.120 -8.800 1.00 97.94 77 GLU A C 1
ATOM 590 O O . GLU A 1 77 ? -1.387 -7.462 -9.928 1.00 97.94 77 GLU A O 1
ATOM 595 N N . GLU A 1 78 ? -2.029 -5.846 -8.527 1.00 97.62 78 GLU A N 1
ATOM 596 C CA . GLU A 1 78 ? -1.908 -4.788 -9.527 1.00 97.62 78 GLU A CA 1
ATOM 597 C C . GLU A 1 78 ? -0.466 -4.339 -9.747 1.00 97.62 78 GLU A C 1
ATOM 599 O O . GLU A 1 78 ? -0.005 -4.294 -10.887 1.00 97.62 78 GLU A O 1
ATOM 604 N N . TYR A 1 79 ? 0.266 -4.060 -8.670 1.00 96.88 79 TYR A N 1
ATOM 605 C CA . TYR A 1 79 ? 1.548 -3.359 -8.768 1.00 96.88 79 TYR A CA 1
ATOM 606 C C . TYR A 1 79 ? 2.775 -4.260 -8.594 1.00 96.88 79 TYR A C 1
ATOM 608 O O . TYR A 1 79 ? 3.866 -3.890 -9.030 1.00 96.88 79 TYR A O 1
ATOM 616 N N . PHE A 1 80 ? 2.626 -5.431 -7.965 1.00 96.56 80 PHE A N 1
ATOM 617 C CA . PHE A 1 80 ? 3.757 -6.288 -7.582 1.00 96.56 80 PHE A CA 1
ATOM 618 C C . PHE A 1 80 ? 3.688 -7.710 -8.151 1.00 96.56 80 PHE A C 1
ATOM 620 O O . PHE A 1 80 ? 4.598 -8.505 -7.913 1.00 96.56 80 PHE A O 1
ATOM 627 N N . ALA A 1 81 ? 2.648 -8.044 -8.919 1.00 96.50 81 ALA A N 1
ATOM 628 C CA . ALA A 1 81 ? 2.540 -9.348 -9.559 1.00 96.50 81 ALA A CA 1
ATOM 629 C C . ALA A 1 81 ? 3.678 -9.562 -10.571 1.00 96.50 81 ALA A C 1
ATOM 631 O O . ALA A 1 81 ? 3.939 -8.724 -11.440 1.00 96.50 81 ALA A O 1
ATOM 632 N N . ALA A 1 82 ? 4.375 -10.694 -10.447 1.00 95.50 82 ALA A N 1
ATOM 633 C CA . ALA A 1 82 ? 5.583 -10.968 -11.221 1.00 95.50 82 ALA A CA 1
ATOM 634 C C . ALA A 1 82 ? 5.320 -10.980 -12.732 1.00 95.50 82 ALA A C 1
ATOM 636 O O . ALA A 1 82 ? 6.122 -10.456 -13.497 1.00 95.50 82 ALA A O 1
ATOM 637 N N . ASP A 1 83 ? 4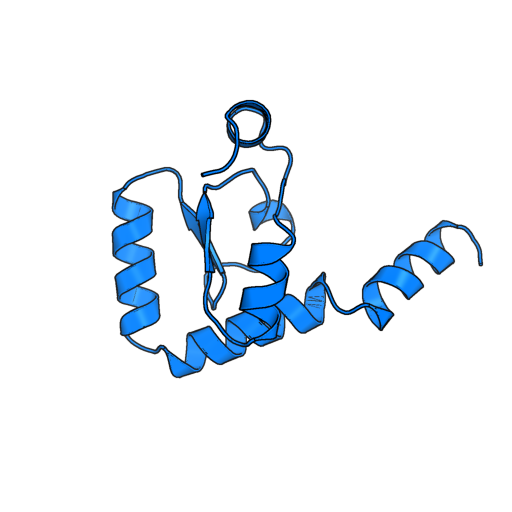.188 -11.527 -13.167 1.00 96.38 83 ASP A N 1
ATOM 638 C CA . ASP A 1 83 ? 3.784 -11.563 -14.571 1.00 96.38 83 ASP A CA 1
ATOM 639 C C . ASP A 1 83 ? 3.568 -10.162 -15.163 1.00 96.38 83 ASP A C 1
ATOM 641 O O . ASP A 1 83 ? 3.906 -9.947 -16.327 1.00 96.38 83 ASP A O 1
ATOM 645 N N . LYS A 1 84 ? 3.072 -9.199 -14.375 1.00 95.69 84 LYS A N 1
ATOM 646 C CA . LYS A 1 84 ? 2.929 -7.794 -14.792 1.00 95.69 84 LYS A CA 1
ATOM 647 C C . LYS A 1 84 ? 4.268 -7.066 -14.799 1.00 95.69 84 LYS A C 1
ATOM 649 O O . LYS A 1 84 ? 4.633 -6.447 -15.800 1.00 95.69 84 LYS A O 1
ATOM 654 N N . VAL A 1 85 ? 5.017 -7.162 -13.700 1.00 95.81 85 VAL A N 1
ATOM 655 C CA . VAL A 1 85 ? 6.289 -6.445 -13.532 1.00 95.81 85 VAL A CA 1
ATOM 656 C C . VAL A 1 85 ? 7.328 -6.938 -14.535 1.00 95.81 85 VAL A C 1
ATOM 658 O O . VAL A 1 85 ? 7.932 -6.129 -15.235 1.00 95.81 85 VAL A O 1
ATOM 661 N N . VAL A 1 86 ? 7.520 -8.256 -14.647 1.00 97.25 86 VAL A N 1
ATOM 662 C CA . VAL A 1 86 ? 8.501 -8.836 -15.575 1.00 97.25 86 VAL A CA 1
ATOM 663 C C . VAL A 1 86 ? 8.124 -8.514 -17.013 1.00 97.25 86 VAL A C 1
ATOM 665 O O . VAL A 1 86 ? 8.992 -8.079 -17.763 1.00 97.25 86 VAL A O 1
ATOM 668 N N . ARG A 1 87 ? 6.844 -8.633 -17.387 1.00 97.12 87 ARG A N 1
ATOM 669 C CA . ARG A 1 87 ? 6.383 -8.248 -18.728 1.00 97.12 87 ARG A CA 1
ATOM 670 C C . ARG A 1 87 ? 6.709 -6.790 -19.038 1.00 97.12 87 ARG A C 1
ATOM 672 O O . ARG A 1 87 ? 7.340 -6.525 -20.050 1.00 97.12 87 ARG A O 1
ATOM 679 N N . SER A 1 88 ? 6.383 -5.865 -18.134 1.00 96.25 88 SER A N 1
ATOM 680 C CA . SER A 1 88 ? 6.707 -4.446 -18.325 1.00 96.25 88 SER A CA 1
ATOM 681 C C . SER A 1 88 ? 8.212 -4.202 -18.486 1.00 96.25 88 SER A C 1
ATOM 683 O O . SER A 1 88 ? 8.626 -3.367 -19.290 1.00 96.25 88 SER A O 1
ATOM 685 N N . LEU A 1 89 ? 9.049 -4.920 -17.730 1.00 97.19 89 LEU A N 1
ATOM 686 C CA . LEU A 1 89 ? 10.503 -4.818 -17.854 1.00 97.19 89 LEU A CA 1
ATOM 687 C C . LEU A 1 89 ? 11.006 -5.350 -19.200 1.00 97.19 89 LEU A C 1
ATOM 689 O O . LEU A 1 89 ? 11.880 -4.720 -19.792 1.00 97.19 89 LEU A O 1
ATOM 693 N N . MET A 1 90 ? 10.457 -6.467 -19.681 1.00 97.94 90 MET A N 1
ATOM 694 C CA . MET A 1 90 ? 10.798 -7.039 -20.987 1.00 97.94 90 MET A CA 1
ATOM 695 C C . MET A 1 90 ? 10.395 -6.094 -22.121 1.00 97.94 90 MET A C 1
ATOM 697 O O . MET A 1 90 ? 11.262 -5.710 -22.905 1.00 97.94 90 MET A O 1
ATOM 701 N N . ASP A 1 91 ? 9.160 -5.584 -22.102 1.00 97.62 91 ASP A N 1
ATOM 702 C CA . ASP A 1 91 ? 8.665 -4.617 -23.090 1.00 97.62 91 ASP A CA 1
ATOM 703 C C . ASP A 1 91 ? 9.579 -3.377 -23.163 1.00 97.62 91 ASP A C 1
ATOM 705 O O . ASP A 1 91 ? 9.946 -2.903 -24.239 1.00 97.62 91 ASP A O 1
ATOM 709 N N . ARG A 1 92 ? 10.011 -2.857 -22.005 1.00 96.88 92 ARG A N 1
ATOM 710 C CA . ARG A 1 92 ? 10.917 -1.695 -21.912 1.00 96.88 92 ARG A CA 1
ATOM 711 C C . ARG A 1 92 ? 12.348 -2.001 -22.348 1.00 96.88 92 ARG A C 1
ATOM 713 O O . ARG A 1 92 ? 13.057 -1.082 -22.754 1.00 96.88 92 ARG A O 1
ATOM 720 N N . ALA A 1 93 ? 12.779 -3.253 -22.236 1.00 97.19 93 ALA A N 1
ATOM 721 C CA . ALA A 1 93 ? 14.061 -3.726 -22.745 1.00 97.19 93 ALA A CA 1
ATOM 722 C C . ALA A 1 93 ? 14.013 -4.063 -24.248 1.00 97.19 93 ALA A C 1
ATOM 724 O O . ALA A 1 93 ? 15.063 -4.312 -24.838 1.00 97.19 93 ALA A O 1
ATOM 725 N N . GLY A 1 94 ? 12.824 -4.044 -24.866 1.00 96.19 94 GLY A N 1
ATOM 726 C CA . GLY A 1 94 ? 12.613 -4.420 -26.264 1.00 96.19 94 GLY A CA 1
ATOM 727 C C . GLY A 1 94 ? 12.654 -5.932 -26.506 1.00 96.19 94 GLY A C 1
ATOM 728 O O . GLY A 1 94 ? 13.039 -6.346 -27.601 1.00 96.19 94 GLY A O 1
ATOM 729 N N . LEU A 1 95 ? 12.320 -6.731 -25.486 1.00 92.12 95 LEU A N 1
ATOM 730 C CA . LEU A 1 95 ? 12.242 -8.196 -25.530 1.00 92.12 95 LEU A CA 1
ATOM 731 C C . LEU A 1 95 ? 10.799 -8.686 -25.642 1.00 92.12 95 LEU A C 1
ATOM 733 O O . LEU A 1 95 ? 9.930 -8.077 -24.986 1.00 92.12 95 LEU A O 1
#